Protein AF-A0A2V9WJK6-F1 (afdb_monomer_lite)

Sequence (89 aa):
MELDTVDSDQHQIKSGKIRYISMTSTGHPIRLLREDVALVHGWEEDTAEQGGRRFPVRNVYLDVVGKRNGLWQIVIWQILASQWAQPHR

Foldseek 3Di:
DKDWDFDDDPPDTDTFIKDWPDKAWDDWDWADPDPFKIKTWGKIFIWIDTPNDIWTKIWTKIFIWGQDPNDIDTPDIDTPDMDIDDPDD

Radius of gyration: 15.91 Å; chains: 1; bounding box: 33×26×48 Å

Secondary structure (DSSP, 8-state):
-EEEEEEEETTEEEEEEEEEEEEEE----EEEEETTEEEEEEEEEEEEEETTEEEEEEEEEEEEEEEETTEEEEEEEEEEEEEEPPPP-

pLDDT: mean 82.02, std 15.81, range [38.75, 97.88]

Structure (mmCIF, N/CA/C/O backbone):
data_AF-A0A2V9WJK6-F1
#
_entry.id   AF-A0A2V9WJK6-F1
#
loop_
_atom_site.group_PDB
_atom_site.id
_atom_site.type_symbol
_atom_site.label_atom_id
_atom_site.label_alt_id
_atom_site.label_comp_id
_atom_site.label_asym_id
_atom_site.label_entity_id
_atom_site.label_seq_id
_atom_site.pdbx_PDB_ins_code
_atom_site.Cartn_x
_atom_site.Cartn_y
_atom_site.Cartn_z
_atom_site.occupancy
_atom_site.B_iso_or_equiv
_atom_site.auth_seq_id
_atom_site.auth_comp_id
_atom_site.auth_asym_id
_atom_site.auth_atom_id
_atom_site.pdbx_PDB_model_num
ATOM 1 N N . MET A 1 1 ? 11.290 -4.592 -2.306 1.00 64.69 1 MET A N 1
ATOM 2 C CA . MET A 1 1 ? 10.434 -5.801 -2.353 1.00 64.69 1 MET A CA 1
ATOM 3 C C . MET A 1 1 ? 10.674 -6.501 -3.684 1.00 64.69 1 MET A C 1
ATOM 5 O O . MET A 1 1 ? 10.783 -5.797 -4.682 1.00 64.69 1 MET A O 1
ATOM 9 N N . GLU A 1 2 ? 10.847 -7.823 -3.698 1.00 67.56 2 GLU A N 1
ATOM 10 C CA . GLU A 1 2 ? 10.981 -8.616 -4.934 1.00 67.56 2 GLU A CA 1
ATOM 11 C C . GLU A 1 2 ? 9.677 -9.378 -5.159 1.00 67.56 2 GLU A C 1
ATOM 13 O O . GLU A 1 2 ? 9.161 -9.988 -4.224 1.00 67.56 2 GLU A O 1
ATOM 18 N N . LEU A 1 3 ? 9.135 -9.288 -6.370 1.00 63.41 3 LEU A N 1
ATOM 19 C CA . LEU A 1 3 ? 7.904 -9.957 -6.768 1.00 63.41 3 LEU A CA 1
ATOM 20 C C . LEU A 1 3 ? 8.150 -10.773 -8.032 1.00 63.41 3 LEU A C 1
ATOM 22 O O . LEU A 1 3 ? 8.728 -10.272 -9.003 1.00 63.41 3 LEU A O 1
ATOM 26 N N . ASP A 1 4 ? 7.663 -12.010 -8.022 1.00 67.50 4 ASP A N 1
ATOM 27 C CA . ASP A 1 4 ? 7.459 -12.768 -9.247 1.00 67.50 4 ASP A CA 1
ATOM 28 C C . ASP A 1 4 ? 6.259 -12.164 -9.975 1.00 67.50 4 ASP A C 1
ATOM 30 O O . ASP A 1 4 ? 5.190 -11.960 -9.396 1.00 67.50 4 ASP A O 1
ATOM 34 N N . THR A 1 5 ? 6.450 -11.839 -11.247 1.00 58.94 5 THR A N 1
ATOM 35 C CA . THR A 1 5 ? 5.424 -11.193 -12.064 1.00 58.94 5 THR A CA 1
ATOM 36 C C . THR A 1 5 ? 5.070 -12.047 -13.260 1.00 58.94 5 THR A C 1
ATOM 38 O O . THR A 1 5 ? 5.921 -12.734 -13.827 1.00 58.94 5 THR A O 1
ATOM 41 N N . VAL A 1 6 ? 3.790 -11.991 -13.614 1.00 55.25 6 VAL A N 1
ATOM 42 C CA . VAL A 1 6 ? 3.238 -12.529 -14.849 1.00 55.25 6 VAL A CA 1
ATOM 43 C C . VAL A 1 6 ? 2.846 -11.333 -15.700 1.00 55.25 6 VAL A C 1
ATOM 45 O O . VAL A 1 6 ? 1.908 -10.617 -15.358 1.00 55.25 6 VAL A O 1
ATOM 48 N N . ASP A 1 7 ? 3.585 -11.106 -16.778 1.00 54.72 7 ASP A N 1
ATOM 49 C CA . ASP A 1 7 ? 3.211 -10.131 -17.797 1.00 54.72 7 ASP A CA 1
ATOM 50 C C . ASP A 1 7 ? 2.337 -10.840 -18.836 1.00 54.72 7 ASP A C 1
ATOM 52 O O . ASP A 1 7 ? 2.749 -11.858 -19.409 1.00 54.72 7 ASP A O 1
ATOM 56 N N . SER A 1 8 ? 1.110 -10.353 -19.016 1.00 48.59 8 SER A N 1
ATOM 57 C CA . SER A 1 8 ? 0.168 -10.860 -20.010 1.00 48.59 8 SER A CA 1
ATOM 58 C C . SER A 1 8 ? 0.057 -9.849 -21.143 1.00 48.59 8 SER A C 1
ATOM 60 O O . SER A 1 8 ? -0.825 -8.990 -21.145 1.00 48.59 8 SER A O 1
ATOM 62 N N . ASP A 1 9 ? 0.938 -9.974 -22.124 1.00 47.50 9 ASP A N 1
ATOM 63 C CA . ASP A 1 9 ? 0.745 -9.322 -23.414 1.00 47.50 9 ASP A CA 1
ATOM 64 C C . ASP A 1 9 ? -0.063 -10.282 -24.297 1.00 47.50 9 ASP A C 1
ATOM 66 O O . ASP A 1 9 ? 0.152 -11.489 -24.198 1.00 47.50 9 ASP A O 1
ATOM 70 N N . GLN A 1 10 ? -1.001 -9.774 -25.110 1.00 47.22 10 GLN A N 1
ATOM 71 C CA . GLN A 1 10 ? -2.231 -10.418 -25.643 1.00 47.22 10 GLN A CA 1
ATOM 72 C C . GLN A 1 10 ? -2.248 -11.921 -26.043 1.00 47.22 10 GLN A C 1
ATOM 74 O O . GLN A 1 10 ? -3.333 -12.431 -26.297 1.00 47.22 10 GLN A O 1
ATOM 79 N N . HIS A 1 11 ? -1.137 -12.659 -26.102 1.00 43.66 11 HIS A N 1
ATOM 80 C CA . HIS A 1 11 ? -1.092 -14.103 -26.375 1.00 43.66 11 HIS A CA 1
ATOM 81 C C . HIS A 1 11 ? -0.022 -14.892 -25.583 1.00 43.66 11 HIS A C 1
ATOM 83 O O . HIS A 1 11 ? 0.164 -16.078 -25.856 1.00 43.66 11 HIS A O 1
ATOM 89 N N . GLN A 1 12 ? 0.719 -14.289 -24.640 1.00 50.62 12 GLN A N 1
ATOM 90 C CA . GLN A 1 12 ? 1.802 -14.973 -23.912 1.00 50.62 12 GLN A CA 1
ATOM 91 C C . GLN A 1 12 ? 1.903 -14.516 -22.453 1.00 50.62 12 GLN A C 1
ATOM 93 O O . GLN A 1 12 ? 1.984 -13.325 -22.175 1.00 50.62 12 GLN A O 1
ATOM 98 N N . ILE A 1 13 ? 1.969 -15.483 -21.534 1.00 52.59 13 ILE A N 1
ATOM 99 C CA . ILE A 1 13 ? 2.346 -15.263 -20.134 1.00 52.59 13 ILE A CA 1
ATOM 100 C C . ILE A 1 13 ? 3.871 -15.339 -20.054 1.00 52.59 13 ILE A C 1
ATOM 102 O O . ILE A 1 13 ? 4.450 -16.396 -20.318 1.00 52.59 13 ILE A O 1
ATOM 106 N N . LYS A 1 14 ? 4.526 -14.237 -19.684 1.00 57.62 14 LYS A N 1
ATOM 107 C CA . LYS A 1 14 ? 5.965 -14.222 -19.389 1.00 57.62 14 LYS A CA 1
ATOM 108 C C . LYS A 1 14 ? 6.179 -14.077 -17.891 1.00 57.62 14 LYS A C 1
ATOM 110 O O . LYS A 1 14 ? 5.603 -13.188 -17.271 1.00 57.62 14 LYS A O 1
ATOM 115 N N . SER A 1 15 ? 7.008 -14.948 -17.319 1.00 63.03 15 SER A N 1
ATOM 116 C CA . SER A 1 15 ? 7.450 -14.825 -15.933 1.00 63.03 15 SER A CA 1
ATOM 117 C C . SER A 1 15 ? 8.737 -14.007 -15.848 1.00 63.03 15 SER A C 1
ATOM 119 O O . SER A 1 15 ? 9.625 -14.109 -16.697 1.00 63.03 15 SER A O 1
ATOM 121 N N . GLY A 1 16 ? 8.850 -13.182 -14.812 1.00 72.19 16 GLY A N 1
ATOM 122 C CA . GLY A 1 16 ? 10.049 -12.395 -14.554 1.00 72.19 16 GLY A CA 1
ATOM 123 C C . GLY A 1 16 ? 10.073 -11.838 -13.139 1.00 72.19 16 GLY A C 1
ATOM 124 O O . GLY A 1 16 ? 9.047 -11.784 -12.462 1.00 72.19 16 GLY A O 1
ATOM 125 N N . LYS A 1 17 ? 11.257 -11.405 -12.703 1.00 78.75 17 LYS A N 1
ATOM 126 C CA . LYS A 1 17 ? 11.445 -10.758 -11.403 1.00 78.75 17 LYS A CA 1
ATOM 127 C C . LYS A 1 17 ? 11.362 -9.248 -11.549 1.00 78.75 17 LYS A C 1
ATOM 129 O O . LYS A 1 17 ? 12.067 -8.675 -12.382 1.00 78.75 17 LYS A O 1
ATOM 134 N N . ILE A 1 18 ? 10.546 -8.620 -10.711 1.00 79.00 18 ILE A N 1
ATOM 135 C CA . ILE A 1 18 ? 10.547 -7.172 -10.519 1.00 79.00 18 ILE A CA 1
ATOM 136 C C . ILE A 1 18 ? 11.059 -6.871 -9.119 1.00 79.00 18 ILE A C 1
ATOM 138 O O . ILE A 1 18 ? 10.614 -7.461 -8.133 1.00 79.00 18 ILE A O 1
ATOM 142 N N . ARG A 1 19 ? 11.978 -5.911 -9.027 1.00 83.25 19 ARG A N 1
ATOM 143 C CA . ARG A 1 19 ? 12.477 -5.394 -7.756 1.00 83.25 19 ARG A CA 1
ATOM 144 C C . ARG A 1 19 ? 12.089 -3.932 -7.587 1.00 83.25 19 ARG A C 1
ATOM 146 O O . ARG A 1 19 ? 12.553 -3.080 -8.332 1.00 83.25 19 ARG A O 1
ATOM 153 N N . TYR A 1 20 ? 11.313 -3.628 -6.556 1.00 79.12 20 TYR A N 1
ATOM 154 C CA . TYR A 1 20 ? 11.050 -2.249 -6.142 1.00 79.12 20 TYR A CA 1
ATOM 155 C C . TYR A 1 20 ? 12.260 -1.715 -5.367 1.00 79.12 20 TYR A C 1
ATOM 157 O O . TYR A 1 20 ? 12.649 -2.297 -4.345 1.00 79.12 20 TYR A O 1
ATOM 165 N N . ILE A 1 21 ? 12.875 -0.655 -5.896 1.00 83.44 21 ILE A N 1
ATOM 166 C CA . ILE A 1 21 ? 14.124 -0.037 -5.423 1.00 83.44 21 ILE A CA 1
ATOM 167 C C . ILE A 1 21 ? 13.844 1.085 -4.424 1.00 83.44 21 ILE A C 1
ATOM 169 O O . ILE A 1 21 ? 14.527 1.192 -3.409 1.00 83.44 21 ILE A O 1
ATOM 173 N N . SER A 1 22 ? 12.834 1.900 -4.705 1.00 84.25 22 SER A N 1
ATOM 174 C CA . SER A 1 22 ? 12.375 2.986 -3.843 1.00 84.25 22 SER A CA 1
ATOM 175 C C . SER A 1 22 ? 10.862 3.091 -3.930 1.00 84.25 22 SER A C 1
ATOM 177 O O . SER A 1 22 ? 10.296 2.787 -4.980 1.00 84.25 22 SER A O 1
ATOM 179 N N . MET A 1 23 ? 10.252 3.537 -2.836 1.00 85.12 23 MET A N 1
ATOM 180 C CA . MET A 1 23 ? 8.812 3.716 -2.704 1.00 85.12 23 MET A CA 1
ATOM 181 C C . MET A 1 23 ? 8.561 4.996 -1.919 1.00 85.12 23 MET A C 1
ATOM 183 O O . MET A 1 23 ? 9.030 5.126 -0.785 1.00 85.12 23 MET A O 1
ATOM 187 N N . THR A 1 24 ? 7.870 5.947 -2.540 1.00 85.75 24 THR A N 1
ATOM 188 C CA . THR A 1 24 ? 7.485 7.211 -1.907 1.00 85.75 24 THR A CA 1
ATOM 189 C C . THR A 1 24 ? 5.970 7.305 -1.909 1.00 85.75 24 THR A C 1
ATOM 191 O O . THR A 1 24 ? 5.372 7.547 -2.953 1.00 85.75 24 THR A O 1
ATOM 194 N N . SER A 1 25 ? 5.336 7.136 -0.748 1.00 78.88 25 SER A N 1
ATOM 195 C CA . SER A 1 25 ? 3.894 7.375 -0.635 1.00 78.88 25 SER A CA 1
ATOM 196 C C . SER A 1 25 ? 3.608 8.871 -0.528 1.00 78.88 25 SER A C 1
ATOM 198 O O . SER A 1 25 ? 4.158 9.569 0.329 1.00 78.88 25 SER A O 1
ATOM 200 N N . THR A 1 26 ? 2.746 9.372 -1.408 1.00 69.94 26 THR A N 1
ATOM 201 C CA . THR A 1 26 ? 2.519 10.809 -1.630 1.00 69.94 26 THR A CA 1
ATOM 202 C C . THR A 1 26 ? 1.120 11.270 -1.207 1.00 69.94 26 THR A C 1
ATOM 204 O O . THR A 1 26 ? 0.691 12.381 -1.521 1.00 69.94 26 THR A O 1
ATOM 207 N N . GLY A 1 27 ? 0.411 10.479 -0.399 1.00 62.84 27 GLY A N 1
ATOM 208 C CA . GLY A 1 27 ? -0.821 10.919 0.249 1.00 62.84 27 GLY A CA 1
ATOM 209 C C . GLY A 1 27 ? -1.409 9.848 1.152 1.00 62.84 27 GLY A C 1
ATOM 210 O O . GLY A 1 27 ? -1.544 8.707 0.739 1.00 62.84 27 GLY A O 1
ATOM 211 N N . HIS A 1 28 ? -1.798 10.235 2.367 1.00 72.50 28 HIS A N 1
ATOM 212 C CA . HIS A 1 28 ? -2.410 9.318 3.329 1.00 72.50 28 HIS A CA 1
ATOM 213 C C . HIS A 1 28 ? -3.735 9.865 3.875 1.00 72.50 28 HIS A C 1
ATOM 215 O O . HIS A 1 28 ? -3.838 10.134 5.071 1.00 72.50 28 HIS A O 1
ATOM 221 N N . PRO A 1 29 ? -4.773 10.076 3.047 1.00 88.00 29 PRO A N 1
ATOM 222 C CA . PRO A 1 29 ? -6.134 10.085 3.557 1.00 88.00 29 PRO A CA 1
ATOM 223 C C . PRO A 1 29 ? -6.381 8.850 4.433 1.00 88.00 29 PRO A C 1
ATOM 225 O O . PRO A 1 29 ? -6.344 7.713 3.962 1.00 88.00 29 PRO A O 1
ATOM 228 N N . ILE A 1 30 ? -6.618 9.085 5.723 1.00 93.00 30 ILE A N 1
ATOM 229 C CA . ILE A 1 30 ? -7.002 8.046 6.677 1.00 93.00 30 ILE A CA 1
ATOM 230 C C . ILE A 1 30 ? -8.479 8.235 6.992 1.00 93.00 30 ILE A C 1
ATOM 232 O O . ILE A 1 30 ? -8.893 9.297 7.462 1.00 93.00 30 ILE A O 1
ATOM 236 N N . ARG A 1 31 ? -9.276 7.190 6.774 1.00 95.94 31 ARG A N 1
ATOM 237 C CA . ARG A 1 31 ? -10.678 7.145 7.187 1.00 95.94 31 ARG A CA 1
ATOM 238 C C . ARG A 1 31 ? -10.851 6.106 8.281 1.00 95.94 31 ARG A C 1
ATOM 240 O O . ARG A 1 31 ? -10.828 4.907 8.011 1.00 95.94 31 ARG A O 1
ATOM 247 N N . LEU A 1 32 ? -11.064 6.567 9.509 1.00 96.75 32 LEU A N 1
ATOM 248 C CA . LEU A 1 32 ? -11.419 5.688 10.618 1.00 96.75 32 LEU A CA 1
ATOM 249 C C . LEU A 1 32 ? -12.804 5.074 10.359 1.00 96.75 32 LEU A C 1
ATOM 251 O O . LEU A 1 32 ? -13.756 5.796 10.059 1.00 96.75 32 LEU A O 1
ATOM 255 N N . LEU A 1 33 ? -12.913 3.749 10.454 1.00 96.44 33 LEU A N 1
ATOM 256 C CA . LEU A 1 33 ? -14.191 3.032 10.365 1.00 96.44 33 LEU A CA 1
ATOM 257 C C . LEU A 1 33 ? -14.717 2.673 11.758 1.00 96.44 33 LEU A C 1
ATOM 259 O O . LEU A 1 33 ? -15.925 2.704 11.989 1.00 96.44 33 LEU A O 1
ATOM 263 N N . ARG A 1 34 ? -13.800 2.315 12.666 1.00 95.75 34 ARG A N 1
ATOM 264 C CA . ARG A 1 34 ? -14.005 1.986 14.087 1.00 95.75 34 ARG A CA 1
ATOM 265 C C . ARG A 1 34 ? -12.743 2.352 14.868 1.00 95.75 34 ARG A C 1
ATOM 267 O O . ARG A 1 34 ? -11.718 2.628 14.260 1.00 95.75 34 ARG A O 1
ATOM 274 N N . GLU A 1 35 ? -12.785 2.306 16.196 1.00 96.19 35 GLU A N 1
ATOM 275 C CA . GLU A 1 35 ? -11.641 2.649 17.064 1.00 96.19 35 GLU A CA 1
ATOM 276 C C . GLU A 1 35 ? -10.351 1.860 16.765 1.00 96.19 35 GLU A C 1
ATOM 278 O O . GLU A 1 35 ? -9.247 2.334 17.039 1.00 96.19 35 GLU A O 1
ATOM 283 N N . ASP A 1 36 ? -10.485 0.669 16.187 1.00 97.56 36 ASP A N 1
ATOM 284 C CA . ASP A 1 36 ? -9.420 -0.287 15.906 1.00 97.56 36 ASP A CA 1
ATOM 285 C C . ASP A 1 36 ? -9.284 -0.643 14.417 1.00 97.56 36 ASP A C 1
ATOM 287 O O . ASP A 1 36 ? -8.468 -1.498 14.079 1.00 97.56 36 ASP A O 1
ATOM 291 N N . VAL A 1 37 ? -10.038 0.004 13.517 1.00 97.88 37 VAL A N 1
ATOM 292 C CA . VAL A 1 37 ? -9.983 -0.250 12.066 1.00 97.88 37 VAL A CA 1
ATOM 293 C C . VAL A 1 37 ? -10.068 1.054 11.275 1.00 97.88 37 VAL A C 1
ATOM 295 O O . VAL A 1 37 ? -10.995 1.847 11.460 1.00 97.88 37 VAL A O 1
ATOM 298 N N . ALA A 1 38 ? -9.153 1.243 10.324 1.00 97.12 38 ALA A N 1
ATOM 299 C CA . ALA A 1 38 ? -9.174 2.363 9.389 1.00 97.12 38 ALA A CA 1
ATOM 300 C C . ALA A 1 38 ? -8.842 1.926 7.957 1.00 97.12 38 ALA A C 1
ATOM 302 O O . ALA A 1 38 ? -8.222 0.889 7.726 1.00 97.12 38 ALA A O 1
ATOM 303 N N . LEU A 1 39 ? -9.255 2.752 7.000 1.00 95.62 39 LEU A N 1
ATOM 304 C CA . LEU A 1 39 ? -8.801 2.693 5.618 1.00 95.62 39 LEU A CA 1
ATOM 305 C C . LEU A 1 39 ? -7.708 3.734 5.412 1.00 95.62 39 LEU A C 1
ATOM 307 O O . LEU A 1 39 ? -7.870 4.881 5.834 1.00 95.62 39 LEU A O 1
ATOM 311 N N . VAL A 1 40 ? -6.639 3.347 4.729 1.00 93.31 40 VAL A N 1
ATOM 312 C CA . VAL A 1 40 ? -5.614 4.260 4.221 1.00 93.31 40 VAL A CA 1
ATOM 313 C C . VAL A 1 40 ? -5.592 4.084 2.717 1.00 93.31 40 VAL A C 1
ATOM 315 O O . VAL A 1 40 ? -5.495 2.967 2.232 1.00 93.31 40 VAL A O 1
ATOM 318 N N . HIS A 1 41 ? -5.732 5.158 1.960 1.00 91.81 41 HIS A N 1
ATOM 319 C CA . HIS A 1 41 ? -5.666 5.065 0.507 1.00 91.81 41 HIS A CA 1
ATOM 320 C C . HIS A 1 41 ? -4.886 6.236 -0.042 1.00 91.81 41 HIS A C 1
ATOM 322 O O . HIS A 1 41 ? -4.876 7.313 0.548 1.00 91.81 41 HIS A O 1
ATOM 328 N N . GLY A 1 42 ? -4.257 6.034 -1.185 1.00 91.19 42 GLY A N 1
ATOM 329 C CA . GLY A 1 42 ? -3.361 7.030 -1.726 1.00 91.19 42 GLY A CA 1
ATOM 330 C C . GLY A 1 42 ? -2.742 6.568 -3.019 1.00 91.19 42 GLY A C 1
ATOM 331 O O . GLY A 1 42 ? -3.283 5.724 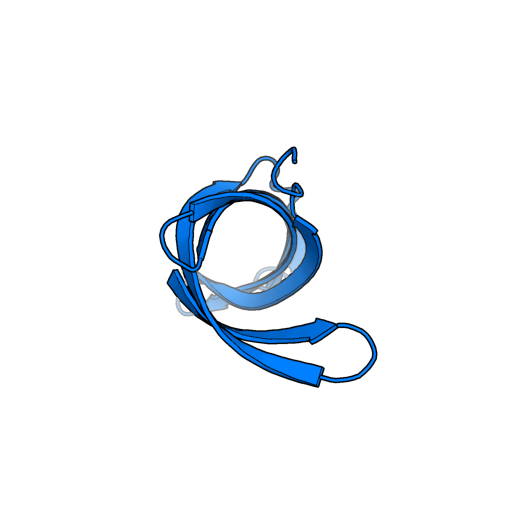-3.738 1.00 91.19 42 GLY A O 1
ATOM 332 N N . TRP A 1 43 ? -1.604 7.166 -3.314 1.00 90.69 43 TRP A N 1
ATOM 333 C CA . TRP A 1 43 ? -0.791 6.771 -4.437 1.00 90.69 43 TRP A CA 1
ATOM 334 C C . TRP A 1 43 ? 0.684 6.804 -4.043 1.00 90.69 43 TRP A C 1
ATOM 336 O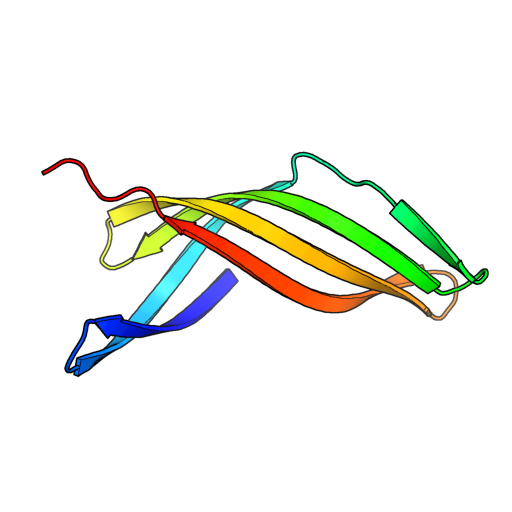 O . TRP A 1 43 ? 1.075 7.519 -3.119 1.00 90.69 43 TRP A O 1
ATOM 346 N N . GLU A 1 44 ? 1.473 5.992 -4.730 1.00 91.06 44 GLU A N 1
ATOM 347 C CA . GLU A 1 44 ? 2.905 5.823 -4.513 1.00 91.06 44 GLU A CA 1
ATOM 348 C C . GLU A 1 44 ? 3.654 6.144 -5.803 1.00 91.06 44 GLU A C 1
ATOM 350 O O . GLU A 1 44 ? 3.190 5.822 -6.902 1.00 91.06 44 GLU A O 1
ATOM 355 N N . GLU A 1 45 ? 4.805 6.794 -5.656 1.00 91.19 45 GLU A N 1
ATOM 356 C CA . GLU A 1 45 ? 5.816 6.955 -6.696 1.00 91.19 45 GLU A CA 1
ATOM 357 C C . GLU A 1 45 ? 6.970 5.999 -6.426 1.00 91.19 45 GLU A C 1
ATOM 359 O O . GLU A 1 45 ? 7.779 6.195 -5.510 1.00 91.19 45 GLU A O 1
ATOM 364 N N . ASP A 1 46 ? 7.060 4.981 -7.271 1.00 89.81 46 ASP A N 1
ATOM 365 C CA . ASP A 1 46 ? 8.007 3.893 -7.132 1.00 89.81 46 ASP A CA 1
ATOM 366 C C . ASP A 1 46 ? 9.027 3.894 -8.259 1.00 89.81 46 ASP A C 1
ATOM 368 O O . ASP A 1 46 ? 8.789 4.364 -9.372 1.00 89.81 46 ASP A O 1
ATOM 372 N N . THR A 1 47 ? 10.177 3.289 -7.981 1.00 90.62 47 THR A N 1
ATOM 373 C CA . THR A 1 47 ? 11.115 2.864 -9.021 1.00 90.62 47 THR A CA 1
ATOM 374 C C . THR A 1 47 ? 11.231 1.351 -8.989 1.00 90.62 47 THR A C 1
ATOM 376 O O . THR A 1 47 ? 11.720 0.781 -8.012 1.00 90.62 47 THR A O 1
ATOM 379 N N . ALA A 1 48 ? 10.808 0.706 -10.070 1.00 88.31 48 ALA A N 1
ATOM 380 C CA . ALA A 1 48 ? 10.916 -0.730 -10.270 1.00 88.31 48 ALA A CA 1
ATOM 381 C C . ALA A 1 48 ? 12.097 -1.059 -11.192 1.00 88.31 48 ALA A C 1
ATOM 383 O O . ALA A 1 48 ? 12.378 -0.331 -12.139 1.00 88.31 48 ALA A O 1
ATOM 384 N N . GLU A 1 49 ? 12.785 -2.165 -10.931 1.00 87.38 49 GLU A N 1
ATOM 385 C CA . GLU A 1 49 ? 13.849 -2.703 -11.772 1.00 87.38 49 GLU A CA 1
ATOM 386 C C . GLU A 1 49 ? 13.429 -4.059 -12.350 1.00 87.38 49 GLU A C 1
ATOM 388 O O . GLU A 1 49 ? 13.043 -4.963 -11.605 1.00 87.38 49 GLU A O 1
ATOM 393 N N . GLN A 1 50 ? 13.515 -4.196 -13.674 1.00 84.00 50 GLN A N 1
ATOM 394 C CA . GLN A 1 50 ? 13.231 -5.428 -14.410 1.00 84.00 50 GLN A CA 1
ATOM 395 C C . GLN A 1 50 ? 14.253 -5.578 -15.543 1.00 84.00 50 GLN A C 1
ATOM 397 O O . GLN A 1 50 ? 14.499 -4.639 -16.302 1.00 84.00 50 GLN A O 1
ATOM 402 N N . GLY A 1 51 ? 14.896 -6.745 -15.645 1.00 83.12 51 GLY A N 1
ATOM 403 C CA . GLY A 1 51 ? 15.909 -6.997 -16.680 1.00 83.12 51 GLY A CA 1
ATOM 404 C C . GLY A 1 51 ? 17.078 -5.997 -16.672 1.00 83.12 51 GLY A C 1
ATOM 405 O O . GLY A 1 51 ? 17.593 -5.652 -17.732 1.00 83.12 51 GLY A O 1
ATOM 406 N N . GLY A 1 52 ? 17.453 -5.477 -15.495 1.00 84.62 52 GLY A N 1
ATOM 407 C CA . GLY A 1 52 ? 18.517 -4.476 -15.331 1.00 84.62 52 GLY A CA 1
ATOM 408 C C . GLY A 1 52 ? 18.142 -3.050 -15.755 1.00 84.62 52 GLY A C 1
ATOM 409 O O . GLY A 1 52 ? 18.996 -2.165 -15.736 1.00 84.62 52 GLY A O 1
ATOM 410 N N . ARG A 1 53 ? 16.882 -2.803 -16.137 1.00 85.88 53 ARG A N 1
ATOM 411 C CA . ARG A 1 53 ? 16.358 -1.471 -16.467 1.00 85.88 53 ARG A CA 1
ATOM 412 C C . ARG A 1 53 ? 15.439 -0.975 -15.364 1.00 85.88 53 ARG A C 1
ATOM 414 O O . ARG A 1 53 ? 14.727 -1.769 -14.757 1.00 85.88 53 ARG A O 1
ATOM 421 N N . ARG A 1 54 ? 15.449 0.339 -15.132 1.00 88.94 54 ARG A N 1
ATOM 422 C CA . ARG A 1 54 ? 14.610 1.001 -14.128 1.00 88.94 54 ARG A CA 1
ATOM 423 C C . ARG A 1 54 ? 13.443 1.724 -14.780 1.00 88.94 54 ARG A C 1
ATOM 425 O O . ARG A 1 54 ? 13.627 2.405 -15.785 1.00 88.94 54 ARG A O 1
ATOM 432 N N . PHE A 1 55 ? 12.277 1.600 -14.164 1.00 86.94 55 PHE A N 1
ATOM 433 C CA . PHE A 1 55 ? 11.020 2.170 -14.622 1.00 86.94 55 PHE A CA 1
ATOM 434 C C . PHE A 1 55 ? 10.357 2.903 -13.458 1.00 86.94 55 PHE A C 1
ATOM 436 O O . PHE A 1 55 ? 10.234 2.317 -12.376 1.00 86.94 55 PHE A O 1
ATOM 443 N N . PRO A 1 56 ? 9.927 4.161 -13.640 1.00 90.75 56 PRO A N 1
ATOM 444 C CA . PRO A 1 56 ? 9.042 4.780 -12.676 1.00 90.75 56 PRO A CA 1
ATOM 445 C C . PRO A 1 56 ? 7.658 4.129 -12.775 1.00 90.75 56 PRO A C 1
ATOM 447 O O . PRO A 1 56 ? 7.137 3.890 -13.872 1.00 90.75 56 PRO A O 1
ATOM 450 N N . VAL A 1 57 ? 7.075 3.839 -11.618 1.00 89.44 57 VAL A N 1
ATOM 451 C CA . VAL A 1 57 ? 5.746 3.241 -11.485 1.00 89.44 57 VAL A CA 1
ATOM 452 C C . VAL A 1 57 ? 4.931 4.111 -10.551 1.00 89.44 57 VAL A C 1
ATOM 454 O O . VAL A 1 57 ? 5.399 4.480 -9.478 1.00 89.44 57 VAL A O 1
ATOM 457 N N . ARG A 1 58 ? 3.707 4.439 -10.953 1.00 90.94 58 ARG A N 1
ATOM 458 C CA . ARG A 1 58 ? 2.745 5.110 -10.086 1.00 90.94 58 ARG A CA 1
ATOM 459 C C . ARG A 1 58 ? 1.654 4.131 -9.691 1.00 90.94 58 ARG A C 1
ATOM 461 O O . ARG A 1 58 ? 0.875 3.716 -10.549 1.00 90.94 58 ARG A O 1
ATOM 468 N N . ASN A 1 59 ? 1.587 3.779 -8.415 1.00 89.88 59 ASN A N 1
ATOM 469 C CA . ASN A 1 59 ? 0.560 2.881 -7.892 1.00 89.88 59 ASN A CA 1
ATOM 470 C C . ASN A 1 59 ? -0.534 3.681 -7.193 1.00 89.88 59 ASN A C 1
ATOM 472 O O . ASN A 1 59 ? -0.246 4.662 -6.523 1.00 89.88 59 ASN A O 1
ATOM 476 N N . VAL A 1 60 ? -1.790 3.272 -7.343 1.00 91.06 60 VAL A N 1
ATOM 477 C CA . VAL A 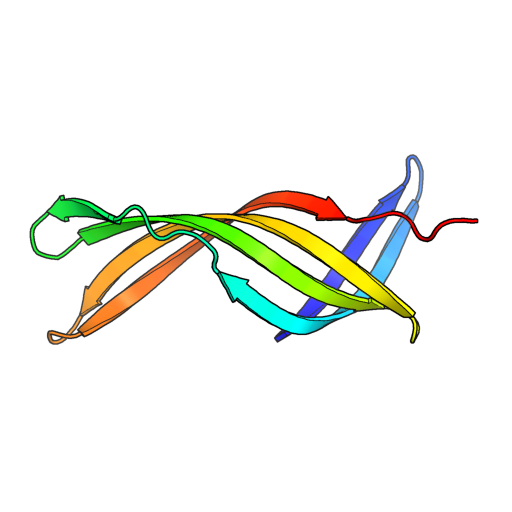1 60 ? -2.908 3.713 -6.500 1.00 91.06 60 VAL A CA 1
ATOM 478 C C . VAL A 1 60 ? -3.258 2.549 -5.594 1.00 91.06 60 VAL A C 1
ATOM 480 O O . VAL A 1 60 ? -3.478 1.442 -6.089 1.00 91.06 60 VAL A O 1
ATOM 483 N N . TYR A 1 61 ? -3.321 2.790 -4.290 1.00 90.62 61 TYR A N 1
ATOM 484 C CA . TYR A 1 61 ? -3.489 1.732 -3.300 1.00 90.62 61 TYR A CA 1
ATOM 485 C C . TYR A 1 61 ? -4.661 1.990 -2.353 1.00 90.62 61 TYR A C 1
ATOM 487 O O . TYR A 1 61 ? -5.102 3.129 -2.155 1.00 90.62 61 TYR A O 1
ATOM 495 N N . LEU A 1 62 ? -5.144 0.900 -1.760 1.00 93.31 62 LEU A N 1
ATOM 496 C CA . LEU A 1 62 ? -6.068 0.885 -0.637 1.00 93.31 62 LEU A CA 1
ATOM 497 C C . LEU A 1 62 ? -5.613 -0.162 0.379 1.00 93.31 62 LEU A C 1
ATOM 499 O O . LEU A 1 62 ? -5.568 -1.357 0.085 1.00 93.31 62 LEU A O 1
ATOM 503 N N . ASP A 1 63 ? -5.412 0.306 1.600 1.00 93.75 63 ASP A N 1
ATOM 504 C CA . ASP A 1 63 ? -5.017 -0.494 2.742 1.00 93.75 63 ASP A CA 1
ATOM 505 C C . ASP A 1 63 ? -6.126 -0.496 3.777 1.00 93.75 63 ASP A C 1
ATOM 507 O O . ASP A 1 63 ? -6.747 0.528 4.081 1.00 93.75 63 ASP A O 1
ATOM 511 N N . VAL A 1 64 ? -6.320 -1.659 4.382 1.00 95.62 64 VAL A N 1
ATOM 512 C CA . VAL A 1 64 ? -7.042 -1.777 5.641 1.00 95.62 64 VAL A CA 1
ATOM 513 C C . VAL A 1 64 ? -5.998 -1.918 6.732 1.00 95.62 64 VAL A C 1
ATOM 515 O O . VAL A 1 64 ? -5.187 -2.847 6.709 1.00 95.62 64 VAL A O 1
ATOM 518 N N . VAL A 1 65 ? -6.040 -1.016 7.707 1.00 96.50 65 VAL A N 1
ATOM 519 C CA . VAL A 1 65 ? -5.209 -1.098 8.907 1.00 96.50 65 VAL A CA 1
ATOM 520 C C . VAL A 1 65 ? -6.069 -1.473 10.104 1.00 96.50 65 VAL A C 1
ATOM 522 O O . VAL A 1 65 ? -7.173 -0.959 10.286 1.00 96.50 65 VAL A O 1
ATOM 525 N N . GLY A 1 66 ? -5.557 -2.389 10.919 1.00 97.56 66 GLY A N 1
ATOM 526 C CA . GLY A 1 66 ? -6.184 -2.847 12.151 1.00 97.56 66 GLY A CA 1
ATOM 527 C C . GLY A 1 66 ? -5.264 -2.631 13.346 1.00 97.56 66 GLY A C 1
ATOM 528 O O . GLY A 1 66 ? -4.045 -2.773 13.230 1.00 97.56 66 GLY A O 1
ATOM 529 N N . LYS A 1 67 ? -5.832 -2.306 14.507 1.00 97.69 67 LYS A N 1
ATOM 530 C CA . LYS A 1 67 ? -5.085 -2.163 15.756 1.00 97.69 67 LYS A CA 1
ATOM 531 C C . LYS A 1 67 ? -4.991 -3.515 16.464 1.00 97.69 67 LYS A C 1
ATOM 533 O O . LYS A 1 67 ? -5.996 -4.075 16.887 1.00 97.69 67 LYS A O 1
ATOM 538 N N . ARG A 1 68 ? -3.778 -4.046 16.621 1.00 94.31 68 ARG A N 1
ATOM 539 C CA . ARG A 1 68 ? -3.483 -5.304 17.327 1.00 94.31 68 ARG A CA 1
ATOM 540 C C . ARG A 1 68 ? -2.463 -5.036 18.426 1.00 94.31 68 ARG A C 1
ATOM 542 O O . ARG A 1 68 ? -1.423 -4.439 18.169 1.00 94.31 68 ARG A O 1
ATOM 549 N N . ASN A 1 69 ? -2.767 -5.443 19.660 1.00 94.69 69 ASN A N 1
ATOM 550 C CA . ASN A 1 69 ? -1.925 -5.183 20.841 1.00 94.69 69 ASN A CA 1
ATOM 551 C C . ASN A 1 69 ? -1.531 -3.701 20.991 1.00 94.69 69 ASN A C 1
ATOM 553 O O . ASN A 1 69 ? -0.393 -3.369 21.306 1.00 94.69 69 ASN A O 1
ATOM 557 N N . GLY A 1 70 ? -2.471 -2.796 20.706 1.00 95.19 70 GLY A N 1
ATOM 558 C CA . GLY A 1 70 ? -2.240 -1.353 20.780 1.00 95.19 70 GLY A CA 1
ATOM 559 C C . GLY A 1 70 ? -1.523 -0.738 19.571 1.00 95.19 70 GLY A C 1
ATOM 560 O O . GLY A 1 70 ? -1.477 0.487 19.481 1.00 95.19 70 GLY A O 1
ATOM 561 N N . LEU A 1 71 ? -1.032 -1.545 18.626 1.00 96.75 71 LEU A N 1
ATOM 562 C CA . LEU A 1 71 ? -0.274 -1.098 17.456 1.00 96.75 71 LEU A CA 1
ATOM 563 C C . LEU A 1 71 ? -1.111 -1.202 16.182 1.00 96.75 71 LEU A C 1
ATOM 565 O O . LEU A 1 71 ? -1.777 -2.209 15.951 1.00 96.75 71 LEU A O 1
ATOM 569 N N . TRP A 1 72 ? -1.061 -0.175 15.338 1.00 95.94 72 TRP A N 1
ATOM 570 C CA . TRP A 1 72 ? -1.673 -0.211 14.010 1.00 95.94 72 TRP A CA 1
ATOM 571 C C . TRP A 1 72 ? -0.815 -1.032 13.049 1.00 95.94 72 TRP A C 1
ATOM 573 O O . TRP A 1 72 ? 0.399 -0.856 12.987 1.00 95.94 72 TRP A O 1
ATOM 583 N N . GLN A 1 73 ?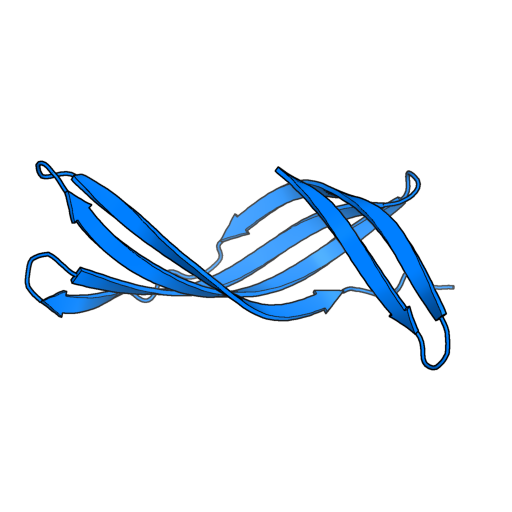 -1.450 -1.933 12.308 1.00 96.00 73 GLN A N 1
ATOM 584 C CA . GLN A 1 73 ? -0.801 -2.824 11.352 1.00 96.00 73 GLN A CA 1
ATOM 585 C C . GLN A 1 73 ? -1.640 -2.907 10.079 1.00 96.00 73 GLN A C 1
ATOM 587 O O . GLN A 1 73 ? -2.868 -2.943 10.157 1.00 96.00 73 GLN A O 1
ATOM 592 N N . ILE A 1 74 ? -0.991 -2.977 8.917 1.00 93.50 74 ILE A N 1
ATOM 593 C CA . ILE A 1 74 ? -1.670 -3.289 7.655 1.00 93.50 74 ILE A CA 1
ATOM 594 C C . ILE A 1 74 ? -2.158 -4.737 7.735 1.00 93.50 74 ILE A C 1
ATOM 596 O O . ILE A 1 74 ? -1.373 -5.653 7.981 1.00 93.50 74 ILE A O 1
ATOM 600 N N . VAL A 1 75 ? -3.463 -4.937 7.569 1.00 95.50 75 VAL A N 1
ATOM 601 C CA . VAL A 1 75 ? -4.092 -6.267 7.563 1.00 95.50 75 VAL A CA 1
ATOM 602 C C . VAL A 1 75 ? -4.494 -6.702 6.158 1.00 95.50 75 VAL A C 1
ATOM 604 O O . VAL A 1 75 ? -4.541 -7.899 5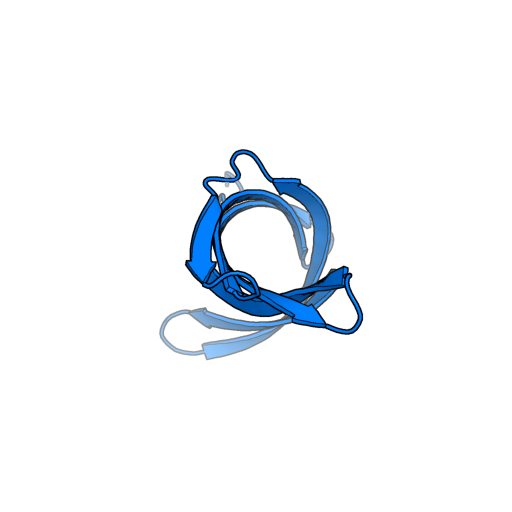.889 1.00 95.50 75 VAL A O 1
ATOM 607 N N . ILE 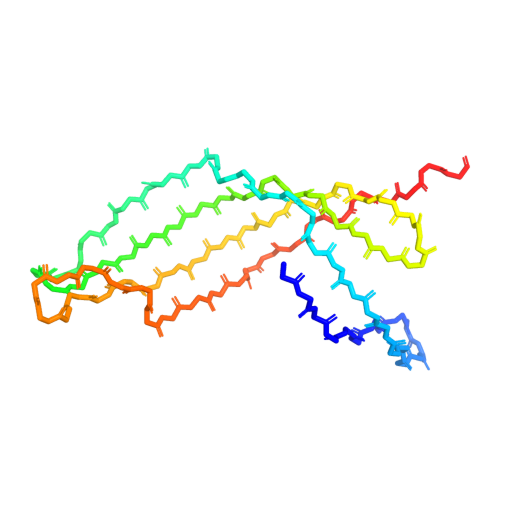A 1 76 ? -4.762 -5.741 5.273 1.00 94.19 76 ILE A N 1
ATOM 608 C CA . ILE A 1 76 ? -5.006 -5.943 3.843 1.00 94.19 76 ILE A CA 1
ATOM 609 C C . ILE A 1 76 ? -4.303 -4.803 3.112 1.00 94.19 76 ILE A C 1
ATOM 611 O O . ILE A 1 76 ? -4.446 -3.651 3.516 1.00 94.19 76 ILE A O 1
ATOM 615 N N . TRP A 1 77 ? -3.586 -5.132 2.045 1.00 90.25 77 TRP A N 1
ATOM 616 C CA . TRP A 1 77 ? -2.983 -4.180 1.117 1.00 90.25 77 TRP A CA 1
ATOM 617 C C . TRP A 1 77 ? -3.411 -4.564 -0.292 1.00 90.25 77 TRP A C 1
ATOM 619 O O . TRP A 1 77 ? -3.354 -5.744 -0.652 1.00 90.25 77 TRP A O 1
ATOM 629 N N . GLN A 1 78 ? -3.860 -3.588 -1.071 1.00 92.50 78 GLN A N 1
ATOM 630 C CA . GLN A 1 78 ? -4.298 -3.812 -2.439 1.00 92.50 78 GLN A CA 1
ATOM 631 C C . GLN A 1 78 ? -3.837 -2.668 -3.336 1.00 92.50 78 GLN A C 1
ATOM 633 O O . GLN A 1 78 ? -4.189 -1.509 -3.117 1.00 92.50 78 GLN A O 1
ATOM 638 N N . ILE A 1 79 ? -3.140 -3.013 -4.419 1.00 90.69 79 ILE A N 1
ATOM 639 C CA . ILE A 1 79 ? -2.965 -2.110 -5.556 1.00 90.69 79 ILE A CA 1
ATOM 640 C C . ILE A 1 79 ? -4.257 -2.129 -6.373 1.00 90.69 79 ILE A C 1
ATOM 642 O O . ILE A 1 79 ? -4.721 -3.188 -6.803 1.00 90.69 79 ILE A O 1
ATOM 646 N N . LEU A 1 80 ? -4.839 -0.950 -6.573 1.00 89.38 80 LEU A N 1
ATOM 647 C CA . LEU A 1 80 ? -6.042 -0.739 -7.379 1.00 89.38 80 LEU A CA 1
ATOM 648 C C . LEU A 1 80 ? -5.700 -0.441 -8.840 1.00 89.38 80 LEU A C 1
ATOM 650 O O . LEU A 1 80 ? -6.435 -0.840 -9.740 1.00 89.38 80 LEU A O 1
ATOM 654 N N . ALA A 1 81 ? -4.595 0.266 -9.073 1.00 89.31 81 ALA A N 1
ATOM 655 C CA . ALA A 1 81 ? -4.091 0.571 -10.405 1.00 89.31 81 ALA A CA 1
ATOM 656 C C . ALA A 1 81 ? -2.576 0.787 -10.369 1.00 89.31 81 ALA A C 1
ATOM 658 O O . ALA A 1 81 ? -2.057 1.360 -9.413 1.00 89.31 81 ALA A O 1
ATOM 659 N N . SER A 1 82 ? -1.894 0.397 -11.445 1.00 89.50 82 SER A N 1
ATOM 660 C CA . SER A 1 82 ? -0.475 0.681 -11.662 1.00 89.50 82 SER A CA 1
ATOM 661 C C . SER A 1 82 ? -0.285 1.335 -13.019 1.00 89.50 82 SER A C 1
ATOM 663 O O . SER A 1 82 ? -0.682 0.783 -14.045 1.00 89.50 82 SER A O 1
ATOM 665 N N . GLN A 1 83 ? 0.364 2.491 -13.033 1.00 89.25 83 GLN A N 1
ATOM 666 C CA . GLN A 1 83 ? 0.813 3.145 -14.249 1.00 89.25 83 GLN A CA 1
ATOM 667 C C . GLN A 1 83 ? 2.326 2.983 -14.368 1.00 89.25 83 GLN A C 1
ATOM 669 O O . GLN A 1 83 ? 3.091 3.592 -13.624 1.00 89.25 83 GLN A O 1
ATOM 674 N N . TRP A 1 84 ? 2.746 2.163 -15.324 1.00 85.38 84 TRP A N 1
ATOM 675 C CA . TRP A 1 84 ? 4.148 1.961 -15.664 1.00 85.38 84 TRP A CA 1
ATOM 676 C C . TRP A 1 84 ? 4.529 2.939 -16.765 1.00 85.38 84 TRP A C 1
ATOM 678 O O . TRP A 1 84 ? 3.882 2.967 -17.816 1.00 85.38 84 TRP A O 1
ATOM 688 N N . ALA A 1 85 ? 5.567 3.746 -16.555 1.00 78.00 85 ALA A N 1
ATOM 689 C CA . ALA A 1 85 ? 6.101 4.516 -17.666 1.00 78.00 85 ALA A CA 1
ATOM 690 C C . ALA A 1 85 ? 6.763 3.555 -18.660 1.00 78.00 85 ALA A C 1
ATOM 692 O O . ALA A 1 85 ? 7.652 2.778 -18.303 1.00 78.00 85 ALA A O 1
ATOM 693 N N . GLN A 1 86 ? 6.328 3.613 -19.917 1.00 64.38 86 GLN A N 1
ATOM 694 C CA . GLN A 1 86 ? 7.008 2.905 -20.993 1.00 64.38 86 GLN A CA 1
ATOM 695 C C . GLN A 1 86 ? 8.414 3.498 -21.159 1.00 64.38 86 GLN A C 1
ATOM 697 O O . GLN A 1 86 ? 8.559 4.724 -21.114 1.00 64.38 86 GLN A O 1
ATOM 702 N N . PRO A 1 87 ? 9.454 2.675 -21.377 1.00 52.97 87 PRO A N 1
ATOM 703 C CA . PRO A 1 87 ? 10.737 3.210 -21.799 1.00 52.97 87 PRO A CA 1
ATOM 704 C C . PRO A 1 87 ? 10.511 3.957 -23.117 1.00 52.97 87 PRO A C 1
ATOM 706 O O . PRO A 1 87 ? 9.974 3.385 -24.068 1.00 52.97 87 PRO A O 1
ATOM 709 N N . HIS A 1 88 ? 10.884 5.237 -23.170 1.00 49.56 88 HIS A N 1
ATOM 710 C CA . HIS A 1 88 ? 10.965 5.951 -24.439 1.00 49.56 88 HIS A CA 1
ATOM 711 C C . HIS A 1 88 ? 11.841 5.116 -25.387 1.00 49.56 88 HIS A C 1
ATOM 713 O O . HIS A 1 88 ? 12.955 4.737 -25.019 1.00 49.56 88 HIS A O 1
ATOM 719 N N . ARG A 1 89 ? 11.273 4.743 -26.540 1.00 38.75 89 ARG A N 1
ATOM 720 C CA . ARG A 1 89 ? 11.992 4.062 -27.623 1.00 38.75 89 ARG A CA 1
ATOM 721 C C . ARG A 1 89 ? 13.116 4.936 -28.154 1.00 38.75 89 ARG A C 1
ATOM 723 O O . ARG A 1 89 ? 12.879 6.157 -28.280 1.00 38.75 89 ARG A O 1
#